Protein AF-A0A4Y2E086-F1 (afdb_monomer)

Sequence (92 aa):
MVKEGTHSLRTVKRNRISNCKLRRDQEMKNKALGVSVEYCSEVDIVDVPTTSWKDNKIVNLASSFSGEQRNQRFEGIINLLKHILKLTNLLL

Secondary structure (DSSP, 8-state):
---TT---EEE--GGGSTT--SPPHHHHHTSPTT-EEEEEEEETTEEEEEEEEESSSEEEEEE---STTHHHHHHHHHHHHHHHHHHTTTT-

Organism: Araneus ventricosus (NCBI:txid182803)

Solvent-accessible surface area (backbone atoms only — not comparable to full-atom values): 5625 Å² total; per-residue (Å²): 135,79,53,91,94,54,76,50,77,44,81,50,62,69,92,78,43,81,89,58,70,65,79,54,69,73,66,50,66,77,48,59,76,74,46,69,48,78,38,78,31,73,56,96,90,38,65,31,37,33,37,40,33,24,55,95,49,81,45,34,38,39,31,60,62,56,69,91,70,25,74,66,54,48,53,52,52,49,52,50,48,53,48,50,45,63,75,63,55,76,64,114

Foldseek 3Di:
DDDPPDKDKDWDDQVVAPPRPDDDQVVLVPDDAQDKDWDFDQDPNATWIWIWHDHLGIIIMIIPDDDPVCPPVVVVVVVVVVVVCVVVVVSD

pLDDT: mean 70.1, std 11.34, range [41.06, 86.31]

Mean predicted aligned error: 9.0 Å

Nearest PDB structures (foldseek):
  8avx-assembly1_A  TM=6.727E-01  e=7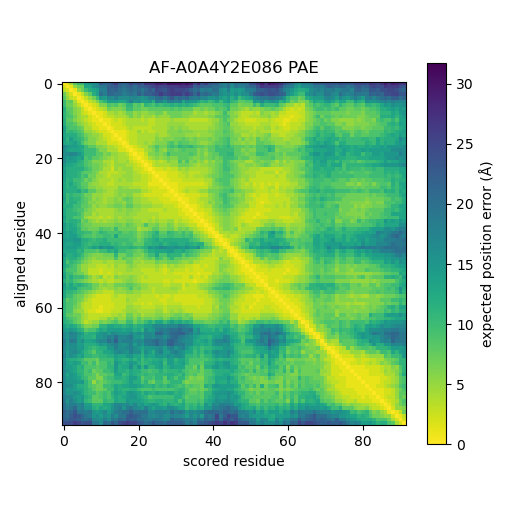.376E-01  Deinococcus radiodurans R1 = ATCC 13939 = DSM 20539
  3nhq-assembly2_D  TM=4.858E-01  e=5.121E-01  Pseudomonas aeruginosa
  3ibr-assembly1_B  TM=5.769E-01  e=1.530E+00  Pseudomonas aeruginosa
  3c2w-assembly1_E  TM=4.905E-01  e=8.330E-01  Pseudomonas aeruginosa
  3c2w-assembly2_D  TM=4.795E-01  e=1.837E+00  Pseudomonas aeruginosa

Radius of gyration: 13.1 Å; Cα contacts (8 Å, |Δi|>4): 119; chains: 1; bounding box: 31×27×37 Å

Structure (mmCIF, N/CA/C/O backbone):
data_AF-A0A4Y2E086-F1
#
_entry.id   AF-A0A4Y2E086-F1
#
loop_
_atom_site.group_PDB
_atom_site.id
_atom_site.type_symbol
_atom_site.label_atom_id
_atom_site.label_alt_id
_atom_site.label_comp_id
_atom_site.label_asym_id
_atom_site.label_entity_id
_atom_site.label_seq_id
_atom_site.pdbx_PDB_ins_code
_atom_site.Cartn_x
_atom_site.Cartn_y
_atom_site.Cartn_z
_atom_site.occupancy
_atom_site.B_iso_or_equiv
_atom_site.auth_seq_id
_atom_site.auth_comp_id
_atom_site.auth_asym_id
_atom_site.auth_atom_id
_atom_site.pdbx_PDB_model_num
ATOM 1 N N . MET A 1 1 ? 3.675 -3.283 -15.704 1.00 41.06 1 MET A N 1
ATOM 2 C CA . MET A 1 1 ? 4.304 -2.862 -16.972 1.00 41.06 1 MET A CA 1
ATOM 3 C C . MET A 1 1 ? 3.969 -1.405 -17.237 1.00 41.06 1 MET A C 1
ATOM 5 O O . MET A 1 1 ? 2.814 -1.083 -17.494 1.00 41.06 1 MET A O 1
ATOM 9 N N . VAL A 1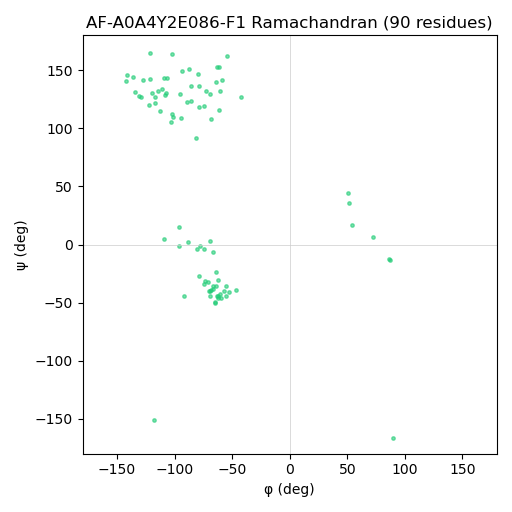 2 ? 4.965 -0.533 -17.075 1.00 41.53 2 VAL A N 1
ATOM 10 C CA . VAL A 1 2 ? 4.909 0.879 -17.472 1.00 41.53 2 VAL A CA 1
ATOM 11 C C . VAL A 1 2 ? 5.022 0.910 -18.991 1.00 41.53 2 VAL A C 1
ATOM 13 O O . VAL A 1 2 ? 5.993 0.402 -19.539 1.00 41.53 2 VAL A O 1
ATOM 16 N N . LYS A 1 3 ? 4.005 1.437 -19.671 1.00 45.78 3 LYS A N 1
ATOM 17 C CA . LYS A 1 3 ? 4.098 1.773 -21.093 1.00 45.78 3 LYS A CA 1
ATOM 18 C C . LYS A 1 3 ? 4.700 3.177 -21.139 1.00 45.78 3 LYS A C 1
ATOM 20 O O . LYS A 1 3 ? 4.179 4.050 -20.443 1.00 45.78 3 LYS A O 1
ATOM 25 N N . GLU A 1 4 ? 5.814 3.360 -21.844 1.00 49.59 4 GLU A N 1
ATOM 26 C CA . GLU A 1 4 ? 6.579 4.617 -21.871 1.00 49.59 4 GLU A CA 1
ATOM 27 C C . GLU A 1 4 ? 5.657 5.847 -21.965 1.00 49.59 4 GLU A C 1
ATOM 29 O O . GLU A 1 4 ? 4.745 5.902 -22.789 1.00 49.59 4 GLU A O 1
ATOM 34 N N . GLY A 1 5 ? 5.841 6.800 -21.044 1.00 54.91 5 GLY A N 1
ATOM 35 C CA . GLY A 1 5 ? 5.063 8.043 -20.961 1.00 54.91 5 GLY A CA 1
ATOM 36 C C . GLY A 1 5 ? 3.742 7.978 -20.179 1.00 54.91 5 GLY A C 1
ATOM 37 O O . GLY A 1 5 ? 3.198 9.028 -19.846 1.00 54.91 5 GLY A O 1
ATOM 38 N N . THR A 1 6 ? 3.224 6.794 -19.825 1.00 61.88 6 THR A N 1
ATOM 39 C CA . THR A 1 6 ? 2.006 6.676 -19.000 1.00 61.88 6 THR A CA 1
ATOM 40 C C . THR A 1 6 ? 2.352 6.308 -17.562 1.00 61.88 6 THR A C 1
ATOM 42 O O . THR A 1 6 ? 2.650 5.152 -17.250 1.00 61.88 6 THR A O 1
ATOM 45 N N . HIS A 1 7 ? 2.257 7.283 -16.657 1.00 68.44 7 HIS A N 1
ATOM 46 C CA . HIS A 1 7 ? 2.306 7.000 -15.228 1.00 68.44 7 HIS A CA 1
ATOM 47 C C . HIS A 1 7 ? 0.953 6.479 -14.741 1.00 68.44 7 HIS A C 1
ATOM 49 O O . HIS A 1 7 ? -0.103 6.999 -15.094 1.00 68.44 7 HIS A O 1
ATOM 55 N N . SER A 1 8 ? 0.986 5.435 -13.920 1.00 70.81 8 SER A N 1
ATOM 56 C CA . SER A 1 8 ? -0.201 4.788 -13.378 1.00 70.81 8 SER A CA 1
ATOM 57 C C . SER A 1 8 ? -0.181 4.833 -11.859 1.00 70.81 8 SER A C 1
ATOM 59 O O . SER A 1 8 ? 0.867 4.681 -11.230 1.00 70.81 8 SER A O 1
ATOM 61 N N . LEU A 1 9 ? -1.363 5.032 -11.287 1.00 77.00 9 LEU A N 1
ATOM 62 C CA . LEU A 1 9 ? -1.612 4.980 -9.857 1.00 77.00 9 LEU A CA 1
ATOM 63 C C . LEU A 1 9 ? -2.824 4.094 -9.624 1.00 77.00 9 LEU A C 1
ATOM 65 O O . LEU A 1 9 ? -3.857 4.258 -10.276 1.00 77.00 9 LEU A O 1
ATOM 69 N N . ARG A 1 10 ? -2.682 3.107 -8.745 1.00 78.12 10 ARG A N 1
ATOM 70 C CA . ARG A 1 10 ? -3.720 2.104 -8.514 1.00 78.12 10 ARG A CA 1
ATOM 71 C C . ARG A 1 10 ? -3.824 1.747 -7.048 1.00 78.12 10 ARG A C 1
ATOM 73 O O . ARG A 1 10 ? -2.821 1.661 -6.347 1.00 78.12 10 ARG A O 1
ATOM 80 N N . THR A 1 11 ? -5.043 1.457 -6.611 1.00 82.12 11 THR A N 1
ATOM 81 C CA . THR A 1 11 ? -5.263 0.742 -5.358 1.00 82.12 11 THR A CA 1
ATOM 82 C C . THR A 1 11 ? -4.875 -0.720 -5.544 1.00 82.12 11 THR A C 1
ATOM 84 O O . THR A 1 11 ? -5.243 -1.371 -6.525 1.00 82.12 11 THR A O 1
ATOM 87 N N . VAL A 1 12 ? -4.099 -1.250 -4.606 1.00 79.94 12 VAL A N 1
ATOM 88 C CA . VAL A 1 12 ? -3.590 -2.621 -4.668 1.00 79.94 12 VAL A CA 1
ATOM 89 C C . VAL A 1 12 ? -3.918 -3.353 -3.379 1.00 79.94 12 VAL A C 1
ATOM 91 O O . VAL A 1 12 ? -3.850 -2.800 -2.282 1.00 79.94 12 VAL A O 1
ATOM 94 N N . LYS A 1 13 ? -4.264 -4.634 -3.492 1.00 80.12 13 LYS A N 1
ATOM 95 C CA . LYS A 1 13 ? -4.269 -5.511 -2.321 1.00 80.12 13 LYS A CA 1
ATOM 96 C C . LYS A 1 13 ? -2.860 -6.055 -2.137 1.00 80.12 13 LYS A C 1
ATOM 98 O O . LYS A 1 13 ? -2.244 -6.490 -3.106 1.00 80.12 13 LYS A O 1
ATOM 103 N N . ARG A 1 14 ? -2.376 -6.077 -0.894 1.00 76.94 14 ARG A N 1
ATOM 104 C CA . ARG A 1 14 ? -1.039 -6.585 -0.555 1.00 76.94 14 ARG A CA 1
ATOM 105 C C . ARG A 1 14 ? -0.799 -7.995 -1.106 1.00 76.94 14 ARG A C 1
ATOM 107 O O . ARG A 1 14 ? 0.262 -8.271 -1.644 1.00 76.94 14 ARG A O 1
ATOM 114 N N . ASN A 1 15 ? -1.806 -8.864 -1.020 1.00 79.94 15 ASN A N 1
ATOM 115 C CA . ASN A 1 15 ? -1.734 -10.251 -1.489 1.00 79.94 15 ASN A CA 1
ATOM 116 C C . ASN A 1 15 ? -1.607 -10.410 -3.016 1.00 79.94 15 ASN A C 1
ATOM 118 O O . ASN A 1 15 ? -1.444 -11.528 -3.485 1.00 79.94 15 ASN A O 1
ATOM 122 N N . ARG A 1 16 ? -1.699 -9.321 -3.789 1.00 76.25 16 ARG A N 1
ATOM 123 C CA . ARG A 1 16 ? -1.483 -9.314 -5.243 1.00 76.25 16 ARG A CA 1
ATOM 124 C C . ARG A 1 16 ? -0.064 -8.895 -5.635 1.00 76.25 16 ARG A C 1
ATOM 126 O O . ARG A 1 16 ? 0.228 -8.846 -6.822 1.00 76.25 16 ARG A O 1
ATOM 133 N N . ILE A 1 17 ? 0.791 -8.571 -4.661 1.00 72.75 17 ILE A N 1
ATOM 134 C CA . ILE A 1 17 ? 2.187 -8.182 -4.874 1.00 72.75 17 ILE A CA 1
ATOM 135 C C . ILE A 1 17 ? 3.071 -9.288 -4.291 1.00 72.75 17 ILE A C 1
ATOM 137 O O . ILE A 1 17 ? 3.060 -9.525 -3.080 1.00 72.75 17 ILE A O 1
ATOM 141 N N . SER A 1 18 ? 3.830 -9.975 -5.143 1.00 67.19 18 SER A N 1
ATOM 142 C CA . SER A 1 18 ? 4.852 -10.933 -4.712 1.00 67.19 18 SER A CA 1
ATOM 143 C C . SER A 1 18 ? 5.957 -10.204 -3.938 1.00 67.19 18 SER A C 1
ATOM 145 O O . SER A 1 18 ? 6.319 -9.081 -4.272 1.00 67.19 18 SER A O 1
ATOM 147 N N . ASN A 1 19 ? 6.464 -10.809 -2.856 1.00 67.25 19 ASN A N 1
ATOM 148 C CA . ASN A 1 19 ? 7.522 -10.232 -2.006 1.00 67.25 19 ASN A CA 1
ATOM 149 C C . ASN A 1 19 ? 7.241 -8.794 -1.516 1.00 67.25 19 ASN A C 1
ATOM 151 O O . ASN A 1 19 ? 8.137 -7.960 -1.386 1.00 67.25 19 ASN A O 1
ATOM 155 N N . CYS A 1 20 ? 5.971 -8.495 -1.233 1.00 69.44 20 CYS A N 1
ATOM 156 C CA . CYS A 1 20 ? 5.527 -7.156 -0.872 1.00 69.44 20 CYS A CA 1
ATOM 157 C C . CYS A 1 20 ? 6.193 -6.631 0.417 1.00 69.44 20 CYS A C 1
ATOM 159 O O . CYS A 1 20 ? 5.929 -7.139 1.512 1.00 69.44 20 CYS A O 1
ATOM 161 N N . LYS A 1 21 ? 6.981 -5.553 0.288 1.00 72.31 21 LYS A N 1
ATOM 162 C CA . LYS A 1 21 ? 7.641 -4.837 1.400 1.00 72.31 21 LYS A CA 1
ATOM 163 C C . LYS A 1 21 ? 6.721 -3.897 2.189 1.00 72.31 21 LYS A C 1
ATOM 165 O O . LYS A 1 21 ? 7.171 -3.280 3.150 1.00 72.31 21 LYS A O 1
ATOM 170 N N . LEU A 1 22 ? 5.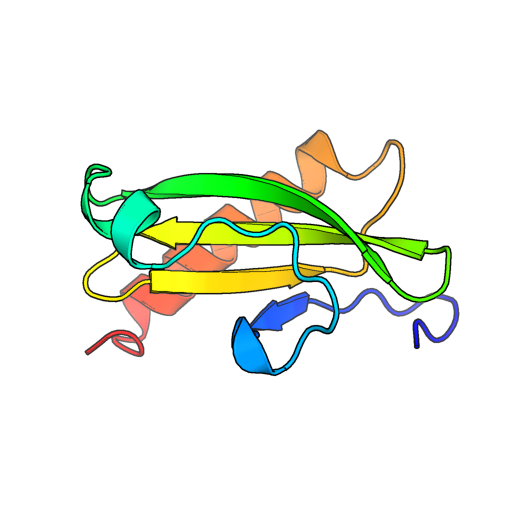442 -3.781 1.813 1.00 75.88 22 LEU A N 1
ATOM 171 C CA . LEU A 1 22 ? 4.462 -3.036 2.609 1.00 75.88 22 LEU A CA 1
ATOM 172 C C . LEU A 1 22 ? 4.443 -3.558 4.051 1.00 75.88 22 LEU A C 1
ATOM 174 O O . LEU A 1 22 ? 4.806 -4.710 4.308 1.00 75.88 22 LEU A O 1
ATOM 178 N N . ARG A 1 23 ? 3.907 -2.795 5.002 1.00 75.44 23 ARG A N 1
ATOM 179 C CA . ARG A 1 23 ? 3.627 -3.330 6.345 1.00 75.44 23 ARG A CA 1
ATOM 180 C C . ARG A 1 23 ? 2.341 -4.132 6.398 1.00 75.44 23 ARG A C 1
ATOM 182 O O . ARG A 1 23 ? 1.404 -3.882 5.640 1.00 7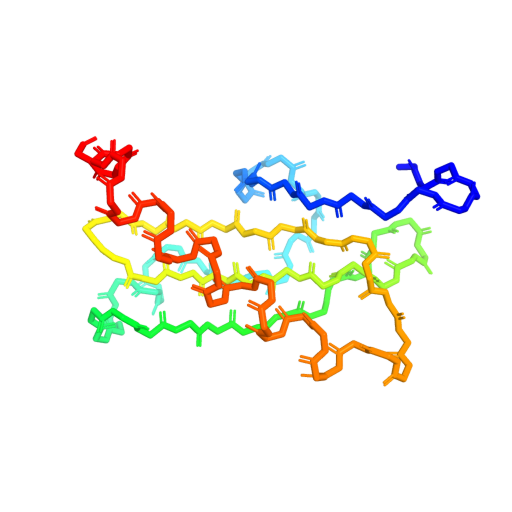5.44 23 ARG A O 1
ATOM 189 N N . ARG A 1 24 ? 2.328 -5.166 7.240 1.00 81.56 24 ARG A N 1
ATOM 190 C CA . ARG A 1 24 ? 1.137 -6.002 7.427 1.00 81.56 24 ARG A CA 1
ATOM 191 C C . ARG A 1 24 ? 0.012 -5.157 8.004 1.00 81.56 24 ARG A C 1
ATOM 193 O O . ARG A 1 24 ? 0.261 -4.220 8.760 1.00 81.56 24 ARG A O 1
ATOM 200 N N . ASP A 1 25 ? -1.224 -5.547 7.722 1.00 81.69 25 ASP A N 1
ATOM 201 C CA . ASP A 1 25 ? -2.393 -4.814 8.201 1.00 81.69 25 ASP A CA 1
ATOM 202 C C . ASP A 1 25 ? -2.385 -4.643 9.726 1.00 81.69 25 ASP A C 1
ATOM 204 O O . ASP A 1 25 ? -2.760 -3.590 10.227 1.00 81.69 25 ASP A O 1
ATOM 208 N N . GLN A 1 26 ? -1.894 -5.641 10.470 1.00 83.75 26 GLN A N 1
ATOM 209 C CA . GLN A 1 26 ? -1.722 -5.560 11.926 1.00 83.75 26 GLN A CA 1
ATOM 210 C C . GLN A 1 26 ? -0.827 -4.389 12.359 1.00 83.75 26 GLN A C 1
ATOM 212 O O . GLN A 1 26 ? -1.139 -3.699 13.322 1.00 83.75 26 GLN A O 1
ATOM 217 N N . GLU A 1 27 ? 0.252 -4.121 11.628 1.00 84.25 27 GLU A N 1
ATOM 218 C CA . GLU A 1 27 ? 1.188 -3.041 11.948 1.00 84.25 27 GLU A CA 1
ATOM 219 C C . GLU A 1 27 ? 0.596 -1.663 11.618 1.00 84.25 27 GLU A C 1
ATOM 221 O O . GLU A 1 27 ? 0.872 -0.687 12.314 1.00 84.25 27 GLU A O 1
ATOM 226 N N . MET A 1 28 ? -0.256 -1.586 10.590 1.00 84.81 28 MET A N 1
ATOM 227 C CA . MET A 1 28 ? -0.978 -0.364 10.220 1.00 84.81 28 MET A CA 1
ATOM 228 C C . MET A 1 28 ? -2.197 -0.099 11.111 1.00 84.81 28 MET A C 1
ATOM 230 O O . MET A 1 28 ? -2.564 1.057 11.305 1.00 84.81 28 MET A O 1
ATOM 234 N N . LYS A 1 29 ? -2.819 -1.134 11.690 1.00 84.38 29 LYS A N 1
ATOM 235 C CA . LYS A 1 29 ? -3.933 -0.984 12.646 1.00 84.38 29 LYS A CA 1
ATOM 236 C C . LYS A 1 29 ? -3.529 -0.232 13.911 1.00 84.38 29 LYS A C 1
ATOM 238 O O . LYS A 1 29 ? -4.357 0.481 14.461 1.00 84.38 29 LYS A O 1
ATOM 243 N N . ASN A 1 30 ? -2.269 -0.354 14.322 1.00 86.31 30 ASN A N 1
ATOM 244 C CA . ASN A 1 30 ? -1.731 0.321 15.505 1.00 86.31 30 ASN A CA 1
ATOM 245 C C . ASN A 1 30 ? -1.354 1.790 15.244 1.00 86.31 30 ASN A C 1
ATOM 247 O O . ASN A 1 30 ? -0.914 2.485 16.157 1.00 86.31 30 ASN A O 1
ATOM 251 N N . LYS A 1 31 ? -1.471 2.272 14.000 1.00 85.50 31 LYS A N 1
ATOM 252 C CA . LYS A 1 31 ? -1.237 3.676 13.652 1.00 85.50 31 LYS A CA 1
ATOM 253 C C . LYS A 1 31 ? -2.519 4.487 13.826 1.00 85.50 31 LYS A C 1
ATOM 255 O O . LYS A 1 31 ? -3.623 3.974 13.654 1.00 85.50 31 LYS A O 1
ATOM 260 N N . ALA A 1 32 ? -2.353 5.773 14.128 1.00 85.00 32 ALA A N 1
ATOM 261 C CA . ALA A 1 32 ? -3.465 6.711 14.175 1.00 85.00 32 ALA A CA 1
ATOM 262 C C . ALA A 1 32 ? -4.161 6.826 12.806 1.00 85.00 32 ALA A C 1
ATOM 264 O O . ALA A 1 32 ? -3.544 6.635 11.752 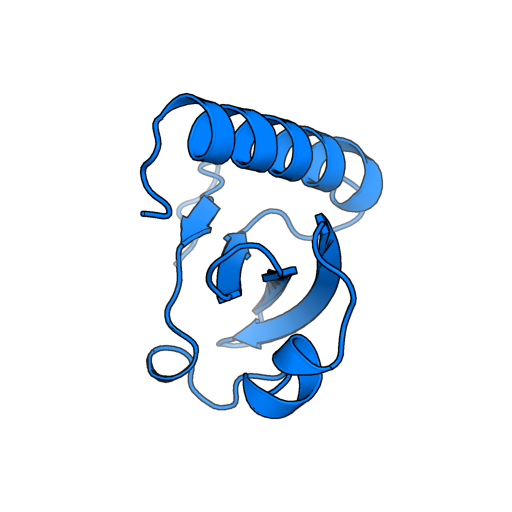1.00 85.00 32 ALA A O 1
ATOM 265 N N . LEU A 1 33 ? -5.452 7.160 12.828 1.00 82.81 33 LEU A N 1
ATOM 266 C CA . LEU A 1 33 ? -6.209 7.487 11.621 1.00 82.81 33 LEU A CA 1
ATOM 267 C C . LEU A 1 33 ? -5.568 8.680 10.902 1.00 82.81 33 LEU A C 1
ATOM 269 O O . LEU A 1 33 ? -5.080 9.614 11.532 1.00 82.81 33 LEU A O 1
ATOM 273 N N . GLY A 1 34 ? -5.560 8.640 9.573 1.00 77.81 34 GLY A N 1
ATOM 274 C CA . GLY A 1 34 ? -4.938 9.661 8.732 1.00 77.81 34 GLY A CA 1
ATOM 275 C C . GLY A 1 34 ? -3.453 9.430 8.446 1.00 77.81 34 GLY A C 1
ATOM 276 O O . GLY A 1 34 ? -2.930 10.039 7.515 1.00 77.81 34 GLY A O 1
ATOM 277 N N . VAL A 1 35 ? -2.778 8.525 9.165 1.00 81.75 35 VAL A N 1
ATOM 278 C CA . VAL A 1 35 ? -1.358 8.229 8.926 1.00 81.75 35 VAL A CA 1
ATOM 279 C C . VAL A 1 35 ? -1.178 7.515 7.587 1.00 81.75 35 VAL A C 1
ATOM 281 O O . VAL A 1 35 ? -1.822 6.496 7.316 1.00 81.75 35 VAL A O 1
ATOM 284 N N . SER A 1 36 ? -0.260 8.025 6.767 1.00 81.44 36 SER A N 1
ATOM 285 C CA . SER A 1 36 ? 0.279 7.320 5.605 1.00 81.44 36 SER A CA 1
ATOM 286 C C . SER A 1 36 ? 1.727 6.914 5.835 1.00 81.44 36 SER A C 1
ATOM 288 O O . SER A 1 36 ? 2.488 7.645 6.464 1.00 81.44 36 SER A O 1
ATOM 290 N N . VAL A 1 37 ? 2.103 5.744 5.328 1.00 79.75 37 VAL A N 1
ATOM 291 C CA . VAL A 1 37 ? 3.479 5.249 5.354 1.00 79.75 37 VAL A CA 1
ATOM 292 C C . VAL A 1 37 ? 3.865 4.808 3.952 1.00 79.75 37 VAL A C 1
ATOM 294 O O . VAL A 1 37 ? 3.149 4.020 3.331 1.00 79.75 37 VAL A O 1
ATOM 297 N N . GLU A 1 38 ? 4.982 5.332 3.465 1.00 75.31 38 GLU A N 1
ATOM 298 C CA . GLU A 1 38 ? 5.500 5.044 2.132 1.00 75.31 38 GLU A CA 1
ATOM 299 C C . GLU A 1 38 ? 6.517 3.904 2.147 1.00 75.31 38 GLU A C 1
ATOM 301 O O . GLU A 1 38 ? 7.255 3.704 3.115 1.00 75.31 38 GLU A O 1
ATOM 306 N N . TYR A 1 39 ? 6.563 3.167 1.042 1.00 74.25 39 TYR A N 1
ATOM 307 C CA . TYR A 1 39 ? 7.465 2.049 0.820 1.00 74.25 39 TYR A CA 1
ATOM 308 C C . TYR A 1 39 ? 7.933 2.029 -0.632 1.00 74.25 39 TYR A C 1
ATOM 310 O O . TYR A 1 39 ? 7.155 2.226 -1.562 1.00 74.25 39 TYR A O 1
ATOM 318 N N . CYS A 1 40 ? 9.201 1.700 -0.835 1.00 66.94 40 CYS A N 1
ATOM 319 C CA . CYS A 1 40 ? 9.746 1.375 -2.146 1.00 66.94 40 CYS A CA 1
ATOM 320 C C . CYS A 1 40 ? 9.874 -0.146 -2.232 1.00 66.94 40 CYS A C 1
ATOM 322 O O . CYS A 1 40 ? 10.657 -0.747 -1.490 1.00 66.94 40 CYS A O 1
ATOM 324 N N . SER A 1 41 ? 9.080 -0.780 -3.091 1.00 64.25 41 SER A N 1
ATOM 325 C CA . SER A 1 41 ? 9.229 -2.203 -3.398 1.00 64.25 41 SER A CA 1
ATOM 326 C C . SER A 1 41 ? 9.805 -2.368 -4.789 1.00 64.25 41 SER A C 1
ATOM 328 O O . SER A 1 41 ? 9.272 -1.801 -5.734 1.00 64.25 41 SER A O 1
ATOM 330 N N . GLU A 1 42 ? 10.838 -3.186 -4.908 1.00 63.16 42 GLU A N 1
ATOM 331 C CA . GLU A 1 42 ? 11.361 -3.615 -6.195 1.00 63.16 42 GLU A CA 1
ATOM 332 C C . GLU A 1 42 ? 10.450 -4.722 -6.740 1.00 63.16 42 GLU A C 1
ATOM 334 O O . GLU A 1 42 ? 10.259 -5.753 -6.091 1.00 63.16 42 GLU A O 1
ATOM 339 N N . VAL A 1 43 ? 9.833 -4.477 -7.892 1.00 62.69 43 VAL A N 1
ATOM 340 C CA . VAL A 1 43 ? 9.028 -5.455 -8.631 1.00 62.69 43 VAL A CA 1
ATOM 341 C C . VAL A 1 43 ? 9.652 -5.573 -10.011 1.00 62.69 43 VAL A C 1
ATOM 343 O O . VAL A 1 43 ? 9.743 -4.574 -10.718 1.00 62.69 43 VAL A O 1
ATOM 346 N N . ASP A 1 44 ? 10.100 -6.773 -10.383 1.00 59.31 44 ASP A N 1
ATOM 347 C CA . ASP A 1 44 ? 10.756 -7.036 -11.671 1.00 59.31 44 ASP A CA 1
ATOM 348 C C . ASP A 1 44 ? 11.910 -6.053 -11.974 1.00 59.31 44 ASP A C 1
ATOM 350 O O . ASP A 1 44 ? 12.024 -5.544 -13.087 1.00 59.31 44 ASP A O 1
ATOM 354 N N . ILE A 1 45 ? 12.761 -5.770 -10.972 1.00 58.81 45 ILE A N 1
ATOM 355 C CA . ILE A 1 45 ? 13.937 -4.869 -11.061 1.00 58.81 45 ILE A CA 1
ATOM 356 C C . ILE A 1 45 ? 13.555 -3.371 -11.158 1.00 58.81 45 ILE A C 1
ATOM 358 O O . ILE A 1 45 ? 14.401 -2.492 -11.300 1.00 58.81 45 ILE A O 1
ATOM 362 N N . VAL A 1 46 ? 12.265 -3.039 -11.028 1.00 64.62 46 VAL A N 1
ATOM 363 C CA . VAL A 1 46 ? 11.769 -1.656 -11.032 1.00 64.62 46 VAL A CA 1
ATOM 364 C C . VAL A 1 46 ? 11.324 -1.243 -9.633 1.00 64.62 46 VAL A C 1
ATOM 366 O O . VAL A 1 46 ? 10.491 -1.903 -9.009 1.00 64.62 46 VAL A O 1
ATOM 369 N N . ASP A 1 47 ? 11.817 -0.099 -9.159 1.00 65.00 47 ASP A N 1
ATOM 370 C CA . ASP A 1 47 ? 11.337 0.520 -7.925 1.00 65.00 47 ASP A CA 1
ATOM 371 C C . ASP A 1 47 ? 9.905 1.041 -8.087 1.00 65.00 47 ASP A C 1
ATOM 373 O O . ASP A 1 47 ? 9.648 2.065 -8.724 1.00 65.00 47 ASP A O 1
ATOM 377 N N . VAL A 1 48 ? 8.964 0.355 -7.444 1.00 70.62 48 VAL A N 1
ATOM 378 C CA . VAL A 1 48 ? 7.551 0.727 -7.374 1.00 70.62 48 VAL A CA 1
ATOM 379 C C . VAL A 1 48 ? 7.264 1.372 -6.014 1.00 70.62 48 VAL A C 1
ATOM 381 O O . VAL A 1 48 ? 7.262 0.685 -4.983 1.00 70.62 48 VAL A O 1
ATOM 384 N N . PRO A 1 49 ? 7.009 2.694 -5.959 1.00 73.19 49 PRO A N 1
ATOM 385 C CA . PRO A 1 49 ? 6.444 3.325 -4.775 1.00 73.19 49 PRO A CA 1
ATOM 386 C C . PRO A 1 49 ? 5.089 2.745 -4.441 1.00 73.19 49 PRO A C 1
ATOM 388 O O . PRO A 1 49 ? 4.197 2.675 -5.287 1.00 73.19 49 PRO A O 1
ATOM 391 N N . THR A 1 50 ? 4.925 2.409 -3.174 1.00 75.88 50 THR A N 1
ATOM 392 C CA . THR A 1 50 ? 3.647 2.020 -2.620 1.00 75.88 50 THR A CA 1
ATOM 393 C C . THR A 1 50 ? 3.422 2.725 -1.293 1.00 75.88 50 THR A C 1
ATOM 395 O O . THR A 1 50 ? 4.280 2.681 -0.419 1.00 75.88 50 THR A O 1
ATOM 398 N N . THR A 1 51 ? 2.257 3.333 -1.113 1.00 80.00 51 THR A N 1
ATOM 399 C CA . THR A 1 51 ? 1.893 4.035 0.120 1.00 80.00 51 THR A CA 1
ATOM 400 C C . THR A 1 51 ? 0.693 3.358 0.758 1.00 80.00 51 THR A C 1
ATOM 402 O O . THR A 1 51 ? -0.338 3.152 0.115 1.00 80.00 51 THR A O 1
ATOM 405 N N . SER A 1 52 ? 0.827 3.003 2.034 1.00 83.19 52 SER A N 1
ATOM 406 C CA . SER A 1 52 ? -0.262 2.496 2.864 1.00 83.19 52 SER A CA 1
ATOM 407 C C . SER A 1 52 ? -0.871 3.646 3.652 1.00 83.19 52 SER A C 1
ATOM 409 O O . SER A 1 52 ? -0.159 4.377 4.334 1.00 83.19 52 SER A O 1
ATOM 411 N N . TRP A 1 53 ? -2.187 3.789 3.610 1.00 83.19 53 TRP A N 1
ATOM 412 C CA . TRP A 1 53 ? -2.932 4.802 4.342 1.00 83.19 53 TRP A CA 1
ATOM 413 C C . TRP A 1 53 ? -3.918 4.143 5.303 1.00 83.19 53 TRP A C 1
ATOM 415 O O . TRP A 1 53 ? -4.660 3.229 4.931 1.00 83.19 53 TRP A O 1
ATOM 425 N N . LYS A 1 54 ? -3.895 4.600 6.556 1.00 83.94 54 LYS A N 1
ATOM 426 C CA . LYS A 1 54 ? -4.828 4.178 7.592 1.00 83.94 54 LYS A CA 1
ATOM 427 C C . LYS A 1 54 ? -6.003 5.149 7.657 1.00 83.94 54 LYS A C 1
ATOM 429 O O . LYS A 1 54 ? -5.866 6.259 8.163 1.00 83.94 54 LYS A O 1
ATOM 434 N N . ASP A 1 55 ? -7.159 4.689 7.205 1.00 80.31 55 ASP A N 1
ATOM 435 C CA . ASP A 1 55 ? -8.456 5.316 7.463 1.00 80.31 55 ASP A CA 1
ATOM 436 C C . ASP A 1 55 ? -9.347 4.325 8.245 1.00 80.31 55 ASP A C 1
ATOM 438 O O . ASP A 1 55 ? -8.830 3.437 8.949 1.00 80.31 55 ASP A O 1
ATOM 442 N N . ASN A 1 56 ? -10.673 4.400 8.085 1.00 80.94 56 ASN A N 1
ATOM 443 C CA . ASN A 1 56 ? -11.610 3.346 8.502 1.00 80.94 56 ASN A CA 1
ATOM 444 C C . ASN A 1 56 ? -11.130 1.949 8.064 1.00 80.94 56 ASN A C 1
ATOM 446 O O . ASN A 1 56 ? -11.177 0.987 8.833 1.00 80.94 56 ASN A O 1
ATOM 450 N N . LYS A 1 57 ? -10.561 1.856 6.856 1.00 81.81 57 LYS A N 1
ATOM 451 C 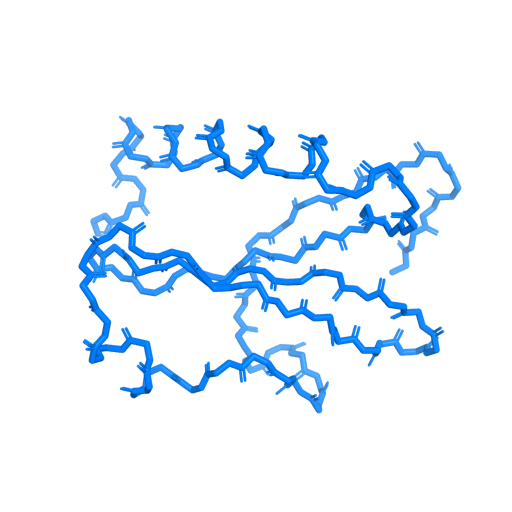CA . LYS A 1 57 ? -9.886 0.669 6.313 1.00 81.81 57 LYS A CA 1
ATOM 452 C C . LYS A 1 57 ? -8.438 1.008 5.950 1.00 81.81 57 LYS A C 1
ATOM 454 O O . LYS A 1 57 ? -8.049 2.173 5.900 1.00 81.81 57 LYS A O 1
ATOM 459 N N . ILE A 1 58 ? -7.617 -0.018 5.739 1.00 84.94 58 ILE A N 1
ATOM 460 C CA . ILE A 1 58 ? -6.241 0.164 5.263 1.00 84.94 58 ILE A CA 1
ATOM 461 C C . ILE A 1 58 ? -6.267 0.142 3.739 1.00 84.94 58 ILE A C 1
ATOM 463 O O . ILE A 1 58 ? -6.715 -0.833 3.135 1.00 84.94 58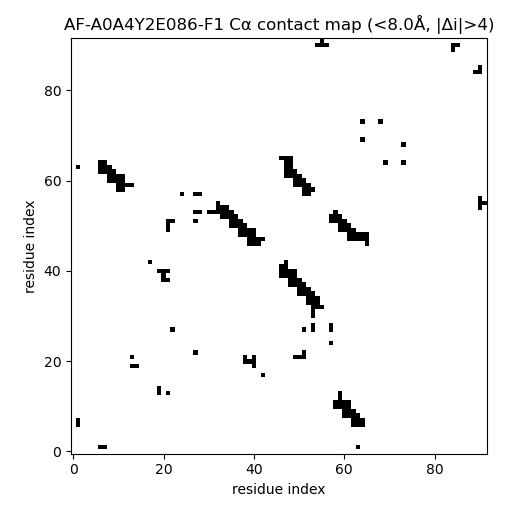 ILE A O 1
ATOM 467 N N . VAL A 1 59 ? -5.784 1.217 3.128 1.00 83.88 59 VAL A N 1
ATOM 468 C CA . VAL A 1 59 ? -5.708 1.375 1.674 1.00 83.88 59 VAL A CA 1
ATOM 469 C C . VAL A 1 59 ? -4.249 1.338 1.264 1.00 83.88 59 VAL A C 1
ATOM 471 O O . VAL A 1 59 ? -3.434 2.025 1.867 1.00 83.88 59 VAL A O 1
ATOM 474 N N . ASN A 1 60 ? -3.912 0.573 0.227 1.00 82.94 60 ASN A N 1
ATOM 475 C CA . ASN A 1 60 ? -2.572 0.605 -0.354 1.00 82.94 60 ASN A CA 1
ATOM 476 C C . ASN A 1 60 ? -2.653 1.149 -1.777 1.00 82.94 60 ASN A C 1
ATOM 478 O O . ASN A 1 60 ? -3.489 0.702 -2.565 1.00 82.94 60 ASN A O 1
ATOM 482 N N . LEU A 1 61 ? -1.778 2.093 -2.095 1.00 8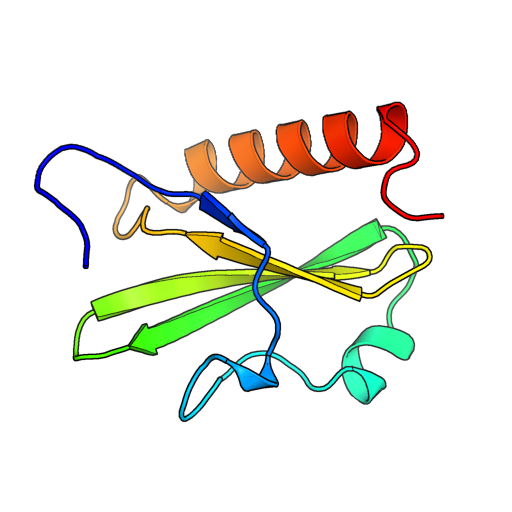1.06 61 LEU A N 1
ATOM 483 C CA . LEU A 1 61 ? -1.671 2.742 -3.395 1.00 81.06 61 LEU A CA 1
ATOM 484 C C . LEU A 1 61 ? -0.307 2.422 -3.986 1.00 81.06 61 LEU A C 1
ATOM 486 O O . LEU A 1 61 ? 0.686 2.753 -3.356 1.00 81.06 61 LEU A O 1
ATOM 490 N N . ALA A 1 62 ? -0.249 1.810 -5.167 1.00 78.81 62 ALA A N 1
ATOM 491 C CA . ALA A 1 62 ? 0.990 1.586 -5.908 1.00 78.81 62 ALA A CA 1
ATOM 492 C C . ALA A 1 62 ? 1.071 2.520 -7.109 1.00 78.81 62 ALA A C 1
ATOM 494 O O . ALA A 1 62 ? 0.068 2.794 -7.774 1.00 78.81 62 ALA A O 1
ATOM 495 N N . SER A 1 63 ? 2.280 2.975 -7.394 1.00 76.94 63 SER A N 1
ATOM 496 C CA . SER A 1 63 ? 2.552 4.032 -8.348 1.00 76.94 63 SER A CA 1
ATOM 497 C C . SER A 1 63 ? 3.728 3.685 -9.231 1.00 76.94 63 SER A C 1
ATOM 499 O O . SER A 1 63 ? 4.702 3.112 -8.760 1.00 76.94 63 SER A O 1
ATOM 501 N N . SER A 1 64 ? 3.670 4.078 -10.498 1.00 73.50 64 SER A N 1
ATOM 502 C CA . SER A 1 64 ? 4.820 4.001 -11.400 1.00 73.50 64 SER A CA 1
ATOM 503 C C . SER A 1 64 ? 5.605 5.313 -11.506 1.00 73.50 64 SER A C 1
ATOM 505 O O . SER A 1 64 ? 6.368 5.498 -12.452 1.00 73.50 64 SER A O 1
ATOM 507 N N . PHE A 1 65 ? 5.391 6.258 -10.586 1.00 68.50 65 PHE A N 1
ATOM 508 C CA . PHE A 1 65 ? 6.217 7.461 -10.464 1.00 68.50 65 PHE A CA 1
ATOM 509 C C . PHE A 1 65 ? 7.493 7.134 -9.672 1.00 68.50 65 PHE A C 1
ATOM 511 O O . PHE A 1 65 ? 7.488 7.201 -8.448 1.00 68.50 65 PHE A O 1
ATOM 518 N N . SER A 1 66 ? 8.578 6.763 -10.352 1.00 60.38 66 SER A N 1
ATOM 519 C CA . SER A 1 66 ? 9.904 6.535 -9.754 1.00 60.38 66 SER A CA 1
ATOM 520 C C . SER A 1 66 ? 10.864 7.719 -10.009 1.00 60.38 66 SER A C 1
ATOM 522 O O . SER A 1 66 ? 10.590 8.571 -10.853 1.00 60.38 66 SER A O 1
ATOM 524 N N . GLY A 1 67 ? 11.980 7.801 -9.267 1.00 57.31 67 GLY A N 1
ATOM 525 C CA . GLY A 1 67 ? 13.054 8.797 -9.483 1.00 57.31 67 GLY A CA 1
ATOM 526 C C . GLY A 1 67 ? 12.921 10.136 -8.730 1.00 57.31 67 GLY A C 1
ATOM 527 O O . GLY A 1 67 ? 12.125 10.265 -7.807 1.00 57.31 67 GLY A O 1
ATOM 528 N N . GLU A 1 68 ? 13.713 11.152 -9.100 1.00 50.56 68 GLU A N 1
ATOM 529 C CA . GLU A 1 68 ? 13.801 12.456 -8.396 1.00 50.56 68 GLU A CA 1
ATOM 530 C C . GLU A 1 68 ? 12.502 13.284 -8.413 1.00 50.56 68 GLU A C 1
ATOM 532 O O . GLU A 1 68 ? 12.253 14.071 -7.501 1.00 50.56 68 GLU A O 1
ATOM 537 N N . GLN A 1 69 ? 11.608 13.068 -9.386 1.00 56.00 69 GLN A N 1
ATOM 538 C CA . GLN A 1 69 ? 10.289 13.724 -9.414 1.00 56.00 69 GLN A CA 1
ATOM 539 C C . GLN A 1 69 ? 9.287 13.152 -8.392 1.00 56.00 69 GLN A C 1
ATOM 541 O O . GLN A 1 69 ? 8.172 13.666 -8.264 1.00 56.00 69 GLN A O 1
ATOM 546 N N . ARG A 1 70 ? 9.664 12.094 -7.663 1.00 54.91 70 ARG A N 1
ATOM 547 C CA . ARG A 1 70 ? 8.799 11.342 -6.747 1.00 54.91 70 ARG A CA 1
ATOM 548 C C . ARG A 1 70 ? 8.343 12.185 -5.560 1.00 54.91 70 ARG A C 1
ATOM 550 O O . ARG A 1 70 ? 7.148 12.296 -5.341 1.00 54.91 70 ARG A O 1
ATOM 557 N N . ASN A 1 71 ? 9.238 12.857 -4.844 1.00 55.72 71 ASN A N 1
ATOM 558 C CA . ASN A 1 71 ? 8.898 13.355 -3.503 1.00 55.72 71 ASN A CA 1
ATOM 559 C C . ASN A 1 71 ? 7.829 14.467 -3.476 1.00 55.72 71 ASN A C 1
ATOM 561 O O . ASN A 1 71 ? 7.002 14.486 -2.573 1.00 55.72 71 ASN A O 1
ATOM 565 N N . GLN A 1 72 ? 7.792 15.376 -4.457 1.00 57.41 72 GLN A N 1
ATOM 566 C CA . GLN A 1 72 ? 6.829 16.494 -4.438 1.00 57.41 72 GLN A CA 1
ATOM 567 C C . GLN A 1 72 ? 5.511 16.178 -5.162 1.00 57.41 72 GLN A C 1
ATOM 569 O O . GLN A 1 72 ? 4.432 16.484 -4.655 1.00 57.41 72 GLN A O 1
ATOM 574 N N . ARG A 1 73 ? 5.569 15.552 -6.348 1.00 58.78 73 ARG A N 1
ATOM 575 C CA . ARG A 1 73 ? 4.358 15.228 -7.126 1.00 58.78 73 ARG A CA 1
ATOM 576 C C . ARG A 1 73 ? 3.589 14.050 -6.537 1.00 58.78 73 ARG A C 1
ATOM 578 O O . ARG A 1 73 ? 2.362 14.042 -6.609 1.00 58.78 73 ARG A O 1
ATOM 585 N N . PHE A 1 74 ? 4.280 13.074 -5.950 1.00 62.22 74 PHE A N 1
ATOM 586 C CA . PHE A 1 74 ? 3.638 11.881 -5.407 1.00 62.22 74 PHE A CA 1
ATOM 587 C C . PHE A 1 74 ? 2.802 12.195 -4.165 1.00 62.22 74 PHE A C 1
ATOM 589 O O . PHE A 1 74 ? 1.638 11.804 -4.110 1.00 62.22 74 PHE A O 1
ATOM 596 N N . GLU A 1 75 ? 3.337 13.001 -3.247 1.00 65.06 75 GLU A N 1
ATOM 597 C CA . GLU A 1 75 ? 2.600 13.486 -2.077 1.00 65.06 75 GLU A CA 1
ATOM 598 C C . GLU A 1 75 ? 1.372 14.313 -2.477 1.00 65.06 75 GLU A C 1
ATOM 600 O O . GLU A 1 75 ? 0.281 14.111 -1.945 1.00 65.06 75 GLU A O 1
ATOM 605 N N . GLY A 1 76 ? 1.496 15.193 -3.479 1.00 65.62 76 GLY A N 1
ATOM 606 C CA . GLY A 1 76 ? 0.364 15.963 -4.004 1.00 65.62 76 GLY A CA 1
ATOM 607 C C . GLY A 1 76 ? -0.756 15.078 -4.563 1.00 65.62 76 GLY A C 1
ATOM 608 O O . GLY A 1 76 ? -1.927 15.272 -4.234 1.00 65.62 76 GLY A O 1
ATOM 609 N N . ILE A 1 77 ? -0.405 14.064 -5.358 1.00 64.75 77 ILE A N 1
ATOM 610 C CA . ILE A 1 77 ? -1.376 13.125 -5.936 1.00 64.75 77 ILE A CA 1
ATOM 611 C C . ILE A 1 77 ? -1.994 12.232 -4.850 1.00 64.75 77 ILE A C 1
ATOM 613 O O . ILE A 1 77 ? -3.201 11.990 -4.870 1.00 64.75 77 ILE A O 1
ATOM 617 N N . ILE A 1 78 ? -1.205 11.769 -3.877 1.00 67.75 78 ILE A N 1
ATOM 618 C CA . ILE A 1 78 ? -1.708 11.003 -2.733 1.00 67.75 78 ILE A CA 1
ATOM 619 C C . ILE A 1 78 ? -2.680 11.847 -1.917 1.00 67.75 78 ILE A C 1
ATOM 621 O O . ILE A 1 78 ? -3.742 11.353 -1.551 1.00 67.75 78 ILE A O 1
ATOM 625 N N . ASN A 1 79 ? -2.359 13.109 -1.647 1.00 69.81 79 ASN A N 1
ATOM 626 C CA . ASN A 1 79 ? -3.225 13.996 -0.879 1.00 69.81 79 ASN A CA 1
ATOM 627 C C . ASN A 1 79 ? -4.521 14.314 -1.630 1.00 69.81 79 ASN A C 1
ATOM 629 O O . ASN A 1 79 ? -5.594 14.287 -1.024 1.00 69.81 79 ASN A O 1
ATOM 633 N N . LEU A 1 80 ? -4.454 14.495 -2.951 1.00 67.75 80 LEU A N 1
ATOM 634 C CA . LEU A 1 80 ? -5.641 14.636 -3.790 1.00 67.75 80 LEU A CA 1
ATOM 635 C C . LEU A 1 80 ? -6.502 13.363 -3.777 1.00 67.75 80 LEU A C 1
ATOM 637 O O . LEU A 1 80 ? -7.715 13.446 -3.612 1.00 67.75 80 LEU A O 1
ATOM 641 N N . LEU A 1 81 ? -5.901 12.175 -3.884 1.00 66.94 81 LEU A N 1
ATOM 642 C CA . LEU A 1 81 ? -6.639 10.912 -3.817 1.00 66.94 81 LEU A CA 1
ATOM 643 C C . LEU A 1 81 ? -7.211 10.626 -2.432 1.00 66.94 81 LE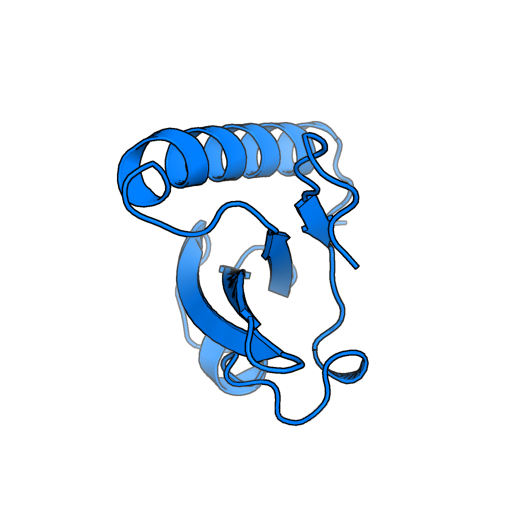U A C 1
ATOM 645 O O . LEU A 1 81 ? -8.341 10.159 -2.345 1.00 66.94 81 LEU A O 1
ATOM 649 N N . LYS A 1 82 ? -6.479 10.930 -1.356 1.00 68.06 82 LYS A N 1
ATOM 650 C CA . LYS A 1 82 ? -7.002 10.889 0.018 1.00 68.06 82 LYS A CA 1
ATOM 651 C C . LYS A 1 82 ? -8.247 11.768 0.118 1.00 68.06 82 LYS A C 1
ATOM 653 O O . LYS A 1 82 ? -9.250 11.339 0.676 1.00 68.06 82 LYS A O 1
ATOM 658 N N . HIS A 1 83 ? -8.203 12.968 -0.464 1.00 68.50 83 HIS A N 1
ATOM 659 C CA . HIS A 1 83 ? -9.336 13.885 -0.479 1.00 68.50 83 HIS A CA 1
ATOM 660 C C . HIS A 1 83 ? -10.518 13.327 -1.286 1.00 68.50 83 HIS A C 1
ATOM 662 O O . HIS A 1 83 ? -11.625 13.251 -0.762 1.00 68.50 83 HIS A O 1
ATOM 668 N N . ILE A 1 84 ? -10.288 12.844 -2.511 1.00 66.25 84 ILE A N 1
ATOM 669 C CA . ILE A 1 84 ? -11.333 12.265 -3.371 1.00 66.25 84 ILE A CA 1
ATOM 670 C C . ILE A 1 84 ? -11.956 11.015 -2.735 1.00 66.25 84 ILE A C 1
ATOM 672 O O . ILE A 1 84 ? -13.178 10.898 -2.694 1.00 66.25 84 ILE A O 1
ATOM 676 N N . LEU A 1 85 ? -11.150 10.090 -2.207 1.00 66.38 85 LEU A N 1
ATOM 677 C CA . LEU A 1 85 ? -11.638 8.868 -1.556 1.00 66.38 85 LEU A CA 1
ATOM 678 C C . LEU A 1 85 ? -12.449 9.179 -0.293 1.00 66.38 85 LEU A C 1
ATOM 680 O O . LEU A 1 85 ? -13.444 8.508 -0.028 1.00 66.38 85 LEU A O 1
ATOM 684 N N . LYS A 1 86 ? -12.062 10.223 0.449 1.00 65.56 86 LYS A N 1
ATOM 685 C CA . LYS A 1 86 ? -12.806 10.705 1.616 1.00 65.56 86 LYS A CA 1
ATOM 686 C C . LYS A 1 86 ? -14.129 11.372 1.224 1.00 65.56 86 LYS A C 1
ATOM 688 O O . LYS A 1 86 ? -15.134 11.142 1.883 1.00 65.56 86 LYS A O 1
ATOM 693 N N . LEU A 1 87 ? -14.147 12.155 0.144 1.00 62.22 87 LEU A N 1
ATOM 694 C CA . LEU A 1 87 ? -15.355 12.820 -0.363 1.00 62.22 87 LEU A CA 1
ATOM 695 C C . LEU A 1 87 ? -16.360 11.850 -0.996 1.00 62.22 87 LEU A C 1
ATOM 697 O O . LEU A 1 87 ? -17.563 12.071 -0.923 1.00 62.22 87 LEU A O 1
ATOM 701 N N . THR A 1 88 ? -15.879 10.777 -1.620 1.00 60.12 88 THR A N 1
ATOM 702 C CA . THR A 1 88 ? -16.726 9.826 -2.356 1.00 60.12 88 THR A CA 1
ATOM 703 C C . THR A 1 88 ? -17.284 8.698 -1.490 1.00 60.12 88 THR A C 1
ATOM 705 O O . THR A 1 88 ? -17.977 7.831 -2.015 1.00 60.12 88 THR A O 1
ATOM 708 N N . ASN A 1 89 ? -17.012 8.688 -0.176 1.00 58.03 89 ASN A N 1
ATOM 709 C CA . ASN A 1 89 ? -17.488 7.658 0.759 1.00 58.03 89 ASN A CA 1
ATOM 710 C C . ASN A 1 89 ? -17.143 6.209 0.339 1.00 58.03 89 ASN A C 1
ATOM 712 O O . ASN A 1 89 ? -17.673 5.246 0.889 1.00 58.03 89 ASN A O 1
ATOM 716 N N . LEU A 1 90 ? -16.188 6.037 -0.583 1.00 55.28 90 LEU A N 1
ATOM 717 C CA . LEU A 1 90 ? -15.715 4.753 -1.118 1.00 55.28 90 LEU A CA 1
ATOM 718 C C . LEU A 1 90 ? -14.926 3.915 -0.087 1.00 55.28 90 LEU A C 1
ATOM 720 O O . LEU A 1 90 ? -14.422 2.841 -0.413 1.00 55.28 90 LEU A O 1
ATOM 724 N N . LEU A 1 91 ? -14.814 4.408 1.152 1.00 51.03 91 LEU A N 1
ATOM 725 C CA . LEU A 1 91 ? -14.181 3.746 2.296 1.00 51.03 91 LEU A CA 1
ATOM 726 C C . LEU A 1 91 ? -15.158 3.269 3.382 1.00 51.03 91 LEU A C 1
ATOM 728 O O . LEU A 1 91 ? -14.697 2.727 4.393 1.00 51.03 91 LEU A O 1
ATOM 732 N N . LEU A 1 92 ? -16.472 3.404 3.161 1.00 42.94 92 LEU A N 1
ATOM 733 C CA . LEU A 1 92 ? -17.503 2.710 3.947 1.00 42.94 92 LEU A CA 1
ATOM 734 C C . LEU A 1 92 ? -17.456 1.192 3.716 1.00 42.94 92 LEU A C 1
ATOM 736 O O . LEU A 1 92 ? -17.097 0.730 2.608 1.00 42.94 92 LEU A O 1
#